Protein AF-A0A962YQ62-F1 (afdb_monomer)

Solvent-accessible surface area (backbone atoms only — not comparable to full-atom values): 9849 Å² total; per-residue (Å²): 140,75,77,81,71,74,82,62,56,74,66,57,56,54,51,52,51,49,38,59,73,50,49,50,55,52,52,52,50,52,58,55,50,52,55,55,52,51,56,52,51,51,54,51,48,55,53,49,54,50,48,54,50,51,51,51,48,52,52,48,53,50,51,52,51,50,51,52,50,50,52,50,54,49,50,52,51,53,48,53,53,49,53,51,50,52,50,52,48,52,51,51,52,51,52,52,52,54,56,50,50,54,50,51,60,52,58,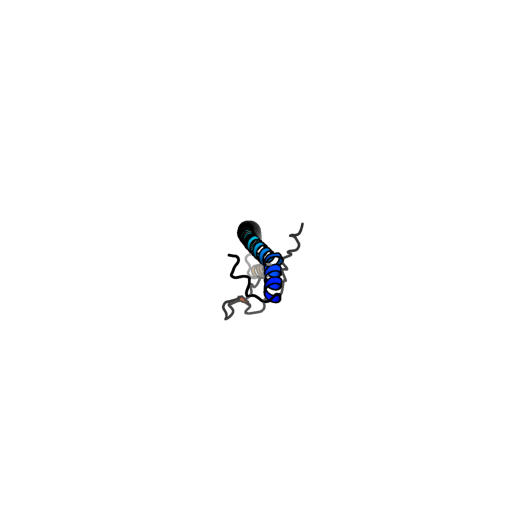69,71,50,75,98,43,69,73,60,50,53,54,52,52,70,75,66,68,74,85,77,82,75,88,54,52,73,39,72,38,95,83,71,80,48,78,39,69,76,47,87,62,85,73,88,74,84,78,68,78,80,73,74,78,82,76,126

Mean predicted aligned error: 16.65 Å

Secondary structure (DSSP, 8-state):
--SSSSSS-HHHHHHHHHIIIIIHHHHHHHHHHHHHHHHHHHHHHHHHHHHHHHHHHHHHHHHHHHHHHHHHHHHHHHHHHHHHHHHHHHHHHHHHHHHHHHHHHHHTTS-S-HHHHHHHHHTS---------EEE-TTSS-EEESS--S--------GGGG--

Structure (mmCIF, N/CA/C/O backbone):
data_AF-A0A962YQ62-F1
#
_entry.id   AF-A0A962YQ62-F1
#
loop_
_atom_site.group_PDB
_atom_site.id
_atom_site.type_symbol
_atom_site.label_atom_id
_atom_site.label_alt_id
_atom_site.label_comp_id
_atom_site.label_asym_id
_atom_site.label_entity_id
_atom_site.label_seq_id
_atom_site.pdbx_PDB_ins_code
_atom_site.Cartn_x
_atom_site.Cartn_y
_atom_site.Cartn_z
_atom_site.occupancy
_atom_site.B_iso_or_equiv
_atom_site.auth_seq_id
_atom_site.auth_comp_id
_atom_site.auth_asym_id
_atom_site.auth_atom_id
_atom_site.pdbx_PDB_model_num
ATOM 1 N N . MET A 1 1 ? -55.963 -6.631 69.785 1.00 49.31 1 MET A N 1
ATOM 2 C CA . MET A 1 1 ? -54.487 -6.508 69.690 1.00 49.31 1 MET A CA 1
ATOM 3 C C . MET A 1 1 ? -53.892 -5.568 70.759 1.00 49.31 1 MET A C 1
ATOM 5 O O . MET A 1 1 ? -52.947 -4.847 70.489 1.00 49.31 1 MET A O 1
ATOM 9 N N . LYS A 1 2 ? -54.420 -5.547 71.996 1.00 53.94 2 LYS A N 1
ATOM 10 C CA . LYS A 1 2 ? -53.868 -4.745 73.117 1.00 53.94 2 LYS A CA 1
ATOM 11 C C . LYS A 1 2 ? -53.240 -5.613 74.220 1.00 53.94 2 LYS A C 1
ATOM 13 O O . LYS A 1 2 ? -52.535 -5.100 75.077 1.00 53.94 2 LYS A O 1
ATOM 18 N N . THR A 1 3 ? -53.439 -6.929 74.161 1.00 52.66 3 THR A N 1
ATOM 19 C CA . THR A 1 3 ? -53.059 -7.893 75.206 1.00 52.66 3 THR A CA 1
ATOM 20 C C . THR A 1 3 ? -51.697 -8.564 74.990 1.00 52.66 3 THR A C 1
ATOM 22 O O . THR A 1 3 ? -51.126 -9.071 75.948 1.00 52.66 3 THR A O 1
ATOM 25 N N . LEU A 1 4 ? -51.114 -8.503 73.785 1.00 55.62 4 LEU A N 1
ATOM 26 C CA . LEU A 1 4 ? -49.782 -9.074 73.501 1.00 55.62 4 LEU A CA 1
ATOM 27 C C . LEU A 1 4 ? -48.611 -8.139 73.868 1.00 55.62 4 LEU A C 1
ATOM 29 O O . LEU A 1 4 ? -47.489 -8.595 74.052 1.00 55.62 4 LEU A O 1
ATOM 33 N N . LEU A 1 5 ? -48.861 -6.835 74.035 1.00 56.84 5 LEU A N 1
ATOM 34 C CA . LEU A 1 5 ? -47.833 -5.828 74.354 1.00 56.84 5 LEU A CA 1
ATOM 35 C C . LEU A 1 5 ? -47.632 -5.605 75.866 1.00 56.84 5 LEU A C 1
ATOM 37 O O . LEU A 1 5 ? -46.760 -4.832 76.270 1.00 56.84 5 LEU A O 1
ATOM 41 N N . SER A 1 6 ? -48.440 -6.249 76.716 1.00 58.91 6 SER A N 1
ATOM 42 C CA . SER A 1 6 ? -48.442 -6.007 78.167 1.00 58.91 6 SER A CA 1
ATOM 43 C C . SER A 1 6 ? -47.447 -6.869 78.955 1.00 58.91 6 SER A C 1
ATOM 45 O O . SER A 1 6 ? -47.272 -6.624 80.143 1.00 58.91 6 SER A O 1
ATOM 47 N N . GLN A 1 7 ? -46.786 -7.844 78.320 1.00 63.78 7 GLN A N 1
ATOM 48 C CA . GLN A 1 7 ? -45.852 -8.771 78.987 1.00 63.78 7 GLN A CA 1
ATOM 49 C C . GLN A 1 7 ? -44.370 -8.478 78.680 1.00 63.78 7 GLN A C 1
ATOM 51 O O . GLN A 1 7 ? -43.477 -9.155 79.176 1.00 63.78 7 GLN A O 1
ATOM 56 N N . PHE A 1 8 ? -44.092 -7.462 77.857 1.00 64.44 8 PHE A N 1
ATOM 57 C CA . PHE A 1 8 ? -42.739 -7.131 77.414 1.00 64.44 8 PHE A CA 1
ATOM 58 C C . PHE A 1 8 ? -42.078 -6.070 78.295 1.00 64.44 8 PHE A C 1
ATOM 60 O O . PHE A 1 8 ? -42.683 -5.042 78.614 1.00 64.44 8 PHE A O 1
ATOM 67 N N . SER A 1 9 ? -40.803 -6.303 78.628 1.00 79.75 9 SER A N 1
ATOM 68 C CA . SER A 1 9 ? -39.966 -5.348 79.360 1.00 79.75 9 SER A CA 1
ATOM 69 C C . SER A 1 9 ? -39.906 -3.990 78.642 1.00 79.75 9 SER A C 1
ATOM 71 O O . SER A 1 9 ? -39.966 -3.917 77.411 1.00 79.75 9 SER A O 1
ATOM 73 N N . LEU A 1 10 ? -39.744 -2.902 79.404 1.00 85.12 10 LEU A N 1
ATOM 74 C CA . LEU A 1 10 ? -39.654 -1.530 78.878 1.00 85.12 10 LEU A CA 1
ATOM 75 C C . LEU A 1 10 ? -38.602 -1.395 77.755 1.00 85.12 10 LEU A C 1
ATOM 77 O O . LEU A 1 10 ? -38.810 -0.670 76.784 1.00 85.12 10 LEU A O 1
ATOM 81 N N . ARG A 1 11 ? -37.502 -2.154 77.856 1.00 84.75 11 ARG A N 1
ATOM 82 C CA . ARG A 1 11 ? -36.409 -2.180 76.873 1.00 84.75 11 ARG A CA 1
ATOM 83 C C . ARG A 1 11 ? -36.880 -2.667 75.504 1.00 84.75 11 ARG A C 1
ATOM 85 O O . ARG A 1 11 ? -36.548 -2.057 74.495 1.00 84.75 11 ARG A O 1
ATOM 92 N N . THR A 1 12 ? -37.707 -3.710 75.457 1.00 88.56 12 THR A N 1
ATOM 93 C CA . THR A 1 12 ? -38.220 -4.258 74.193 1.00 88.56 12 THR A CA 1
ATOM 94 C C . THR A 1 12 ? -39.168 -3.284 73.493 1.00 88.56 12 THR A C 1
ATOM 96 O O . THR A 1 12 ? -39.130 -3.167 72.271 1.00 88.56 12 THR A O 1
ATOM 99 N N . LYS A 1 13 ? -39.970 -2.524 74.253 1.00 86.06 13 LYS A N 1
ATOM 100 C CA . LYS A 1 13 ? -40.845 -1.477 73.693 1.00 86.06 13 LYS A CA 1
ATOM 101 C C . LYS A 1 13 ? -40.047 -0.336 73.058 1.00 86.06 13 LYS A C 1
ATOM 103 O O . LYS A 1 13 ? -40.394 0.103 71.965 1.00 86.06 13 LYS A O 1
ATOM 108 N N . LEU A 1 14 ? -38.966 0.103 73.707 1.00 89.81 14 LEU A N 1
ATOM 109 C CA . LEU A 1 14 ? -38.077 1.142 73.173 1.00 89.81 14 LEU A CA 1
ATOM 110 C C . LEU A 1 14 ? -37.342 0.680 71.905 1.00 89.81 14 LEU A C 1
ATOM 112 O O . LEU A 1 14 ? -37.273 1.430 70.934 1.00 89.81 14 LEU A O 1
ATOM 116 N N . ILE A 1 15 ? -36.865 -0.569 71.878 1.00 90.31 15 ILE A N 1
ATOM 117 C CA . ILE A 1 15 ? -36.224 -1.164 70.693 1.00 90.31 15 ILE A CA 1
ATOM 118 C C . ILE A 1 15 ? -37.219 -1.272 69.528 1.00 90.31 15 ILE A C 1
ATOM 120 O O . ILE A 1 15 ? -36.892 -0.889 68.407 1.00 90.31 15 ILE A O 1
ATOM 124 N N . GLY A 1 16 ? -38.449 -1.729 69.783 1.00 91.75 16 GLY A N 1
ATOM 125 C CA . GLY A 1 16 ? -39.487 -1.820 68.751 1.00 91.75 16 GLY A CA 1
ATOM 126 C C . GLY A 1 16 ? -39.846 -0.461 68.142 1.00 91.75 16 GLY A C 1
ATOM 127 O O . GLY A 1 16 ? -39.961 -0.344 66.923 1.00 91.75 16 GLY A O 1
ATOM 128 N N . LEU A 1 17 ? -39.948 0.583 68.973 1.00 90.69 17 LEU A N 1
ATOM 129 C CA . LEU A 1 17 ? -40.207 1.946 68.505 1.00 90.69 17 LEU A CA 1
ATOM 130 C C . LEU A 1 17 ? -39.063 2.477 67.624 1.00 90.69 17 LEU A C 1
ATOM 132 O O . LEU A 1 17 ? -39.319 3.065 66.577 1.00 90.69 17 LEU A O 1
ATOM 136 N N . PHE A 1 18 ? -37.808 2.224 68.008 1.00 93.50 18 PHE A N 1
ATOM 137 C CA . PHE A 1 18 ? -36.637 2.606 67.213 1.00 93.50 18 PHE A CA 1
ATOM 138 C C . PHE A 1 18 ? -36.618 1.922 65.837 1.00 93.50 18 PHE A C 1
ATOM 140 O O . PHE A 1 18 ? -36.335 2.563 64.823 1.00 93.50 18 PHE A O 1
ATOM 147 N N . ILE A 1 19 ? -36.967 0.634 65.787 1.00 95.19 19 ILE A N 1
ATOM 148 C CA . ILE A 1 19 ? -37.037 -0.132 64.537 1.00 95.19 19 ILE A CA 1
ATOM 149 C C . ILE A 1 19 ? -38.116 0.438 63.613 1.00 95.19 19 ILE A C 1
ATOM 151 O O . ILE A 1 19 ? -37.846 0.659 62.436 1.00 95.19 19 ILE A O 1
ATOM 155 N N . ILE A 1 20 ? -39.306 0.732 64.137 1.00 95.31 20 ILE A N 1
ATOM 156 C CA . ILE A 1 20 ? -40.411 1.278 63.336 1.00 95.31 20 ILE A CA 1
ATOM 157 C C . ILE A 1 20 ? -40.075 2.666 62.788 1.00 95.31 20 ILE A C 1
ATOM 159 O O . ILE A 1 20 ? -40.329 2.937 61.619 1.00 95.31 20 ILE A O 1
ATOM 163 N N . ILE A 1 21 ? -39.497 3.542 63.612 1.00 94.06 21 ILE A N 1
ATOM 164 C CA . ILE A 1 21 ? -39.229 4.931 63.217 1.00 94.06 21 ILE A CA 1
ATOM 165 C C . ILE A 1 21 ? -38.051 5.032 62.249 1.00 94.06 21 ILE A C 1
ATOM 167 O O . ILE A 1 21 ? -38.044 5.916 61.399 1.00 94.06 21 ILE A O 1
ATOM 171 N N . LYS A 1 22 ? -37.037 4.171 62.388 1.00 93.25 22 LYS A N 1
ATOM 172 C CA . LYS A 1 22 ? -35.769 4.351 61.672 1.00 93.25 22 LYS A CA 1
ATOM 173 C C . LYS A 1 22 ? -35.429 3.206 60.729 1.00 93.25 22 LYS A C 1
ATOM 175 O O . LYS A 1 22 ? -35.059 3.444 59.586 1.00 93.25 22 LYS A O 1
ATOM 180 N N . VAL A 1 23 ? -35.526 1.968 61.206 1.00 95.44 23 VAL A N 1
ATOM 181 C CA . VAL A 1 23 ? -35.045 0.791 60.468 1.00 95.44 23 VAL A CA 1
ATOM 182 C C . VAL A 1 23 ? -36.015 0.414 59.351 1.00 95.44 23 VAL A C 1
ATOM 184 O O . VAL A 1 23 ? -35.584 0.218 58.222 1.00 95.44 23 VAL A O 1
ATOM 187 N N . ALA A 1 24 ? -37.318 0.378 59.636 1.00 94.75 24 ALA A N 1
ATOM 188 C CA . ALA A 1 24 ? -38.343 0.101 58.634 1.00 94.75 24 ALA A CA 1
ATOM 189 C C . ALA A 1 24 ? -38.310 1.095 57.452 1.00 94.75 24 ALA A C 1
ATOM 191 O O . ALA A 1 24 ? -38.249 0.632 56.312 1.00 94.75 24 ALA A O 1
ATOM 192 N N . PRO A 1 25 ? -38.269 2.428 57.667 1.00 94.69 25 PRO A N 1
ATOM 193 C CA . PRO A 1 25 ? -38.161 3.368 56.552 1.00 94.69 25 PRO A CA 1
ATOM 194 C C . PRO A 1 25 ? -36.830 3.269 55.795 1.00 94.69 25 PRO A C 1
ATOM 196 O O . PRO A 1 25 ? -36.832 3.399 54.576 1.00 94.69 25 PRO A O 1
ATOM 199 N N . LEU A 1 26 ? -35.709 2.969 56.462 1.00 95.31 26 LEU A N 1
ATOM 200 C CA . LEU A 1 26 ? -34.432 2.726 55.774 1.00 95.31 26 LEU A CA 1
ATOM 201 C C . LEU A 1 26 ? -34.496 1.515 54.835 1.00 95.31 26 LEU A C 1
ATOM 203 O O . LEU A 1 26 ? -34.008 1.586 53.710 1.00 95.31 26 LEU A O 1
ATOM 207 N N . VAL A 1 27 ? -35.120 0.420 55.275 1.00 94.94 27 VAL A N 1
ATOM 208 C CA . VAL A 1 27 ? -35.306 -0.777 54.441 1.00 94.94 27 VAL A CA 1
ATOM 209 C C . VAL A 1 27 ? -36.248 -0.486 53.272 1.00 94.94 27 VAL A C 1
ATOM 211 O O . VAL A 1 27 ? -35.971 -0.908 52.154 1.00 94.94 27 VAL A O 1
ATOM 214 N N . ALA A 1 28 ? -37.323 0.274 53.499 1.00 94.19 28 ALA A N 1
ATOM 215 C CA . ALA A 1 28 ? -38.239 0.673 52.431 1.00 94.19 28 ALA A CA 1
ATOM 216 C C . ALA A 1 28 ? -37.534 1.508 51.348 1.00 94.19 28 ALA A C 1
ATOM 218 O O . ALA A 1 28 ? -37.723 1.251 50.161 1.00 94.19 28 ALA A O 1
ATOM 219 N N . LEU A 1 29 ? -36.674 2.453 51.745 1.00 94.75 29 LEU A N 1
ATOM 220 C CA . LEU A 1 29 ? -35.863 3.232 50.806 1.00 94.75 29 LEU A CA 1
ATOM 221 C C . LEU A 1 29 ? -34.878 2.352 50.031 1.00 94.75 29 LEU A C 1
ATOM 223 O O . LEU A 1 29 ? -34.746 2.515 48.823 1.00 94.75 29 LEU A O 1
ATOM 227 N N . ALA A 1 30 ? -34.227 1.395 50.696 1.00 94.56 30 ALA A N 1
ATOM 228 C CA . ALA A 1 30 ? -33.308 0.474 50.032 1.00 94.56 30 ALA A CA 1
ATOM 229 C C . ALA A 1 30 ? -34.004 -0.367 48.945 1.00 94.56 30 ALA A C 1
ATOM 231 O O . ALA A 1 30 ? -33.428 -0.586 47.884 1.00 94.56 30 ALA A O 1
ATOM 232 N N . LEU A 1 31 ? -35.246 -0.802 49.185 1.00 92.56 31 LEU A N 1
ATOM 233 C CA . LEU A 1 31 ? -36.034 -1.552 48.200 1.00 92.56 31 LEU A CA 1
ATOM 234 C C . LEU A 1 31 ? -36.466 -0.691 47.008 1.00 92.56 31 LEU A C 1
ATOM 236 O O . LEU A 1 31 ? -36.463 -1.181 45.883 1.00 92.56 31 LEU A O 1
ATOM 240 N N . LEU A 1 32 ? -36.811 0.576 47.244 1.00 92.44 32 LEU A N 1
ATOM 241 C CA . LEU A 1 32 ? -37.193 1.508 46.179 1.00 92.44 32 LEU A CA 1
ATOM 242 C C . LEU A 1 32 ? -35.990 1.805 45.271 1.00 92.44 32 LEU A C 1
ATOM 244 O O . LEU A 1 32 ? -36.069 1.663 44.054 1.00 92.44 32 LEU A O 1
ATOM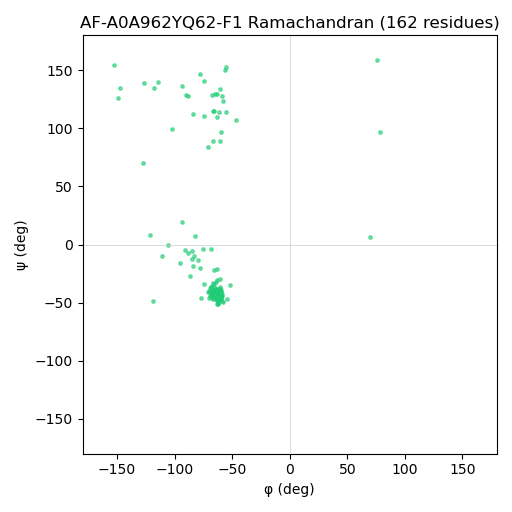 248 N N . VAL A 1 33 ? -34.840 2.097 45.880 1.00 93.12 33 VAL A N 1
ATOM 249 C CA . VAL A 1 33 ? -33.582 2.348 45.162 1.00 93.12 33 VAL A CA 1
ATOM 250 C C . VAL A 1 33 ? -33.114 1.113 44.382 1.00 93.12 33 VAL A C 1
ATOM 252 O O . VAL A 1 33 ? -32.508 1.248 43.324 1.00 93.12 33 VAL A O 1
ATOM 255 N N . TRP A 1 34 ? -33.414 -0.099 44.857 1.00 91.19 34 TRP A N 1
ATOM 256 C CA . TRP A 1 34 ? -33.051 -1.328 44.150 1.00 91.19 34 TRP A CA 1
ATOM 257 C C . TRP A 1 34 ? -33.688 -1.426 42.754 1.00 91.19 34 TRP A C 1
ATOM 259 O O . TRP A 1 34 ? -33.025 -1.878 41.825 1.00 91.19 34 TRP A O 1
ATOM 269 N N . GLN A 1 35 ? -34.937 -0.980 42.586 1.00 85.62 35 GLN A N 1
ATOM 270 C CA . GLN A 1 35 ? -35.602 -0.960 41.276 1.00 85.62 35 GLN A CA 1
ATOM 271 C C . GLN A 1 35 ? -34.975 0.080 40.343 1.00 85.62 35 GLN A C 1
ATOM 273 O O . GLN A 1 35 ? -34.652 -0.241 39.204 1.00 85.62 35 GLN A O 1
ATOM 278 N N . GLU A 1 36 ? -34.697 1.283 40.850 1.00 83.00 36 GLU A N 1
ATOM 279 C CA . GLU A 1 36 ? -34.064 2.340 40.051 1.00 83.00 36 GLU A CA 1
ATOM 280 C C . GLU A 1 36 ? -32.651 1.958 39.589 1.00 83.00 36 GLU A C 1
ATOM 282 O O . GLU A 1 36 ? -32.277 2.233 38.452 1.00 83.00 36 GLU A O 1
ATOM 287 N N . ILE A 1 37 ? -31.869 1.277 40.434 1.00 86.88 37 ILE A N 1
ATOM 288 C CA . ILE A 1 37 ? -30.527 0.799 40.066 1.00 86.88 37 ILE A CA 1
ATOM 289 C C . ILE A 1 37 ? -30.594 -0.269 38.965 1.00 86.88 37 ILE A C 1
ATOM 291 O O . ILE A 1 37 ? -29.713 -0.307 38.104 1.00 86.88 37 ILE A O 1
ATOM 295 N N . GLN A 1 38 ? -31.609 -1.138 38.975 1.00 85.38 38 GLN A N 1
ATOM 296 C CA . GLN A 1 38 ? -31.771 -2.168 37.945 1.00 85.38 38 GLN A CA 1
ATOM 297 C C . GLN A 1 38 ? -32.124 -1.564 36.583 1.00 85.38 38 GLN A C 1
ATOM 299 O O . GLN A 1 38 ? -31.495 -1.931 35.588 1.00 85.38 38 GLN A O 1
ATOM 304 N N . ASP A 1 39 ? -33.043 -0.599 36.553 1.00 82.50 39 ASP A N 1
ATOM 305 C CA . ASP A 1 39 ? -33.432 0.102 35.324 1.00 82.50 39 ASP A CA 1
ATOM 306 C C . ASP A 1 39 ? -32.266 0.926 34.754 1.00 82.50 39 ASP A C 1
ATOM 308 O O . ASP A 1 39 ? -32.003 0.898 33.549 1.00 82.50 39 ASP A O 1
ATOM 312 N N . LEU A 1 40 ? -31.495 1.601 35.620 1.00 84.50 40 LEU A N 1
ATOM 313 C CA . LEU A 1 40 ? -30.284 2.317 35.205 1.00 84.50 40 LEU A CA 1
ATOM 314 C C . LEU A 1 40 ? -29.224 1.358 34.642 1.00 84.50 40 LEU A C 1
ATOM 316 O O . LEU A 1 40 ? -28.567 1.665 33.649 1.00 84.50 40 LEU A O 1
ATOM 320 N N . GLY A 1 41 ? -29.057 0.195 35.278 1.00 81.31 41 GLY A N 1
ATOM 321 C CA . GLY A 1 41 ? -28.102 -0.828 34.861 1.00 81.31 41 GLY A CA 1
ATOM 322 C C . GLY A 1 41 ? -28.419 -1.410 33.483 1.00 81.31 41 GLY A C 1
ATOM 323 O O . GLY A 1 41 ? -27.507 -1.550 32.670 1.00 81.31 41 GLY A O 1
ATOM 324 N N . GLN A 1 42 ? -29.696 -1.692 33.204 1.00 82.38 42 GLN A N 1
ATOM 325 C CA . GLN A 1 42 ? -30.145 -2.178 31.893 1.00 82.38 42 GLN A CA 1
ATOM 326 C C . GLN A 1 42 ? -29.990 -1.110 30.809 1.00 82.38 42 GLN A C 1
ATOM 328 O O . GLN A 1 42 ? -29.402 -1.386 29.768 1.00 82.38 42 GLN A O 1
ATOM 333 N N . GLY A 1 43 ? -30.403 0.133 31.078 1.00 81.44 43 GLY A N 1
ATOM 334 C CA . GLY A 1 43 ? -30.241 1.227 30.118 1.00 81.44 43 GLY A CA 1
ATOM 335 C C . GLY A 1 43 ? -28.776 1.470 29.740 1.00 81.44 43 GLY A C 1
ATOM 336 O O . GLY A 1 43 ? -28.460 1.627 28.562 1.00 81.44 43 GLY A O 1
ATOM 337 N N . ILE A 1 44 ? -27.862 1.444 30.715 1.00 85.75 44 ILE A N 1
ATOM 338 C CA . ILE A 1 44 ? -26.422 1.601 30.463 1.00 85.75 44 ILE A CA 1
ATOM 339 C C . ILE A 1 44 ? -25.863 0.423 29.657 1.00 85.75 44 ILE A C 1
ATOM 341 O O . ILE A 1 44 ? -25.045 0.650 28.764 1.00 85.75 44 ILE A O 1
ATOM 345 N N . GLN A 1 45 ? -26.291 -0.809 29.942 1.00 82.44 45 GLN A N 1
ATOM 346 C CA . GLN A 1 45 ? -25.872 -1.988 29.177 1.00 82.44 45 GLN A CA 1
ATOM 347 C C . GLN A 1 45 ? -26.315 -1.887 27.718 1.00 82.44 45 GLN A C 1
ATOM 349 O O . GLN A 1 45 ? -25.465 -1.960 26.835 1.00 82.44 45 GLN A O 1
ATOM 354 N N . ASP A 1 46 ? -27.590 -1.590 27.465 1.00 86.19 46 ASP A N 1
ATOM 355 C CA . ASP A 1 46 ? -28.127 -1.487 26.105 1.00 86.19 46 ASP A CA 1
ATOM 356 C C . ASP A 1 46 ? -27.431 -0.388 25.288 1.00 86.19 46 ASP A C 1
ATOM 358 O O . ASP A 1 46 ? -27.075 -0.593 24.126 1.00 86.19 46 ASP A O 1
ATOM 362 N N . HIS A 1 47 ? -27.184 0.776 25.898 1.00 83.62 47 HIS A N 1
ATOM 363 C CA . HIS A 1 47 ? -26.493 1.882 25.227 1.00 83.62 47 HIS A CA 1
ATOM 364 C C . HIS A 1 47 ? -25.019 1.554 24.964 1.00 83.62 47 HIS A C 1
ATOM 366 O O . HIS A 1 47 ? -24.477 1.933 23.926 1.00 83.62 47 HIS A O 1
ATOM 372 N N . THR A 1 48 ? -24.366 0.837 25.881 1.00 86.31 48 THR A N 1
ATOM 373 C CA . THR A 1 48 ? -22.974 0.406 25.704 1.00 86.31 48 THR A CA 1
ATOM 374 C C . THR A 1 48 ? -22.868 -0.638 24.595 1.00 86.31 48 THR A C 1
ATOM 376 O O . THR A 1 48 ? -21.986 -0.529 23.748 1.00 86.31 48 THR A O 1
ATOM 379 N N . ASP A 1 49 ? -23.787 -1.600 24.538 1.00 89.25 49 ASP A N 1
ATOM 380 C CA . ASP A 1 49 ? -23.800 -2.646 23.512 1.00 89.25 49 ASP A CA 1
ATOM 381 C C . ASP A 1 49 ? -24.090 -2.078 22.116 1.00 89.25 49 ASP A C 1
ATOM 383 O O . ASP A 1 49 ? -23.428 -2.448 21.137 1.00 89.25 49 ASP A O 1
ATOM 387 N N . GLN A 1 50 ? -25.024 -1.127 22.016 1.00 90.56 50 GLN A N 1
ATOM 388 C CA . GLN A 1 50 ? -25.286 -0.402 20.771 1.00 90.56 50 GLN A CA 1
ATOM 389 C C . GLN A 1 50 ? -24.062 0.398 20.322 1.00 90.56 50 GLN A C 1
ATOM 391 O O . GLN A 1 50 ? -23.640 0.266 19.174 1.00 90.56 50 GLN A O 1
ATOM 396 N N . MET A 1 51 ? -23.436 1.148 21.232 1.00 90.12 51 MET A N 1
ATOM 397 C CA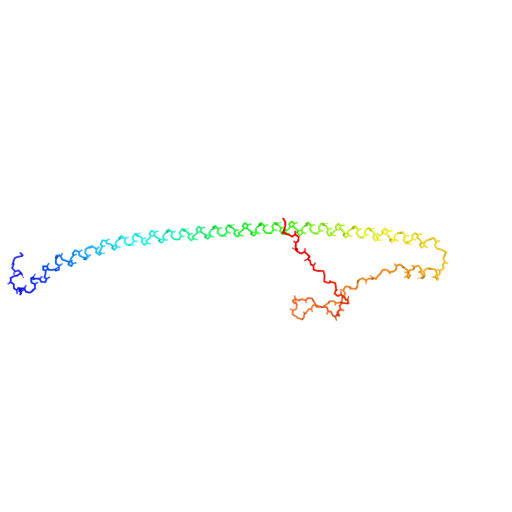 . MET A 1 51 ? -22.242 1.936 20.922 1.00 90.12 51 MET A CA 1
ATOM 398 C C . MET A 1 51 ? -21.065 1.049 20.498 1.00 90.12 51 MET A C 1
ATOM 400 O O . MET A 1 51 ? -20.387 1.351 19.519 1.00 90.12 51 MET A O 1
ATOM 404 N N . VAL A 1 52 ? -20.830 -0.077 21.179 1.00 92.81 52 VAL A N 1
ATOM 405 C CA . VAL A 1 52 ? -19.785 -1.042 20.795 1.00 92.81 52 VAL A CA 1
ATOM 406 C C . VAL A 1 52 ? -20.061 -1.614 19.405 1.00 92.81 52 VAL A C 1
ATOM 408 O O . VAL A 1 52 ? -19.135 -1.752 18.603 1.00 92.81 52 VAL A O 1
ATOM 411 N N . THR A 1 53 ? -21.321 -1.918 19.096 1.00 93.56 53 THR A N 1
ATOM 412 C CA . THR A 1 53 ? -21.721 -2.430 17.779 1.00 93.56 53 THR A CA 1
ATOM 413 C C . THR A 1 53 ? -21.511 -1.385 16.684 1.00 93.56 53 THR A C 1
ATOM 415 O O . THR A 1 53 ? -20.932 -1.700 15.645 1.00 93.56 53 THR A O 1
ATOM 418 N N . GLU A 1 54 ? -21.906 -0.136 16.924 1.00 93.50 54 GLU A N 1
ATOM 419 C CA . GLU A 1 54 ? -21.757 0.975 15.979 1.00 93.50 54 GLU A CA 1
ATOM 420 C C . GLU A 1 54 ? -20.287 1.333 15.729 1.00 93.50 54 GLU A C 1
ATOM 422 O O . GLU A 1 54 ? -19.866 1.476 14.579 1.00 93.50 54 GLU A O 1
ATOM 427 N N . VAL A 1 55 ? -19.473 1.388 16.788 1.00 93.94 55 VAL A N 1
ATOM 428 C CA . VAL A 1 55 ? -18.022 1.595 16.675 1.00 93.94 55 VAL A CA 1
ATOM 429 C C . VAL A 1 55 ? -17.392 0.455 15.886 1.00 93.94 55 VAL A C 1
ATOM 431 O O . VAL A 1 55 ? -16.594 0.699 14.983 1.00 93.94 55 VAL A O 1
ATOM 434 N N . ARG A 1 56 ? -17.762 -0.798 16.174 1.00 94.38 56 ARG A N 1
ATOM 435 C CA . ARG A 1 56 ? -17.240 -1.955 15.441 1.00 94.38 56 ARG A CA 1
ATOM 436 C C . ARG A 1 56 ? -17.643 -1.930 13.967 1.00 94.38 56 ARG A C 1
ATOM 438 O O . ARG A 1 56 ? -16.809 -2.264 13.129 1.00 94.38 56 ARG A O 1
ATOM 445 N N . SER A 1 57 ? -18.875 -1.525 13.657 1.00 95.81 57 SER A N 1
ATOM 446 C CA . SER A 1 57 ? -19.350 -1.362 12.278 1.00 95.81 57 SER A CA 1
ATOM 447 C C . SER A 1 57 ? -18.564 -0.276 11.555 1.00 95.81 57 SER A C 1
ATOM 449 O O . SER A 1 57 ? -17.978 -0.542 10.513 1.00 95.81 57 SER A O 1
ATOM 451 N N . THR A 1 58 ? -18.451 0.908 12.159 1.00 95.44 58 THR A N 1
ATOM 452 C CA . THR A 1 58 ? -17.722 2.052 11.592 1.00 95.44 58 THR A CA 1
ATOM 453 C C . THR A 1 58 ? -16.252 1.720 11.345 1.00 95.44 58 THR A C 1
ATOM 455 O O . THR A 1 58 ? -15.711 2.017 10.283 1.00 95.44 58 THR A O 1
ATOM 458 N N . VAL A 1 59 ? -15.590 1.064 12.304 1.00 94.38 59 VAL A N 1
ATOM 459 C CA . VAL A 1 59 ? -14.199 0.615 12.141 1.00 94.38 59 VAL A CA 1
ATOM 460 C C . VAL A 1 59 ? -14.089 -0.433 11.032 1.00 94.38 59 VAL A C 1
ATOM 462 O O . VAL A 1 59 ? -13.125 -0.403 10.271 1.00 94.38 59 VAL A O 1
ATOM 465 N N . GLY A 1 60 ? -15.065 -1.338 10.917 1.00 95.94 60 GLY A N 1
ATOM 466 C CA . GLY A 1 60 ? -15.133 -2.322 9.838 1.00 95.94 60 GLY A CA 1
ATOM 467 C C . GLY A 1 60 ? -15.271 -1.672 8.461 1.00 95.94 60 GLY A C 1
ATOM 468 O O . GLY A 1 60 ? -14.481 -1.969 7.572 1.00 95.94 60 GLY A O 1
ATOM 469 N N . GLU A 1 61 ? -16.214 -0.743 8.310 1.00 96.38 61 GLU A N 1
ATOM 470 C CA . GLU A 1 61 ? -16.440 0.013 7.072 1.00 96.38 61 GLU A CA 1
ATOM 471 C C . GLU A 1 61 ? -15.219 0.851 6.690 1.00 96.38 61 GLU A C 1
ATOM 473 O O . GLU A 1 61 ? -14.767 0.798 5.548 1.00 96.38 61 GLU A O 1
ATOM 478 N N . MET A 1 62 ? -14.620 1.564 7.650 1.00 93.88 62 MET A N 1
ATOM 479 C CA . MET A 1 62 ? -13.378 2.298 7.411 1.00 93.88 62 MET A CA 1
ATOM 480 C C . MET A 1 62 ? -12.250 1.369 6.970 1.00 93.88 62 MET A C 1
ATOM 482 O O . MET A 1 62 ? -11.526 1.709 6.040 1.00 93.88 62 MET A O 1
ATOM 486 N N . ALA A 1 63 ? -12.073 0.216 7.621 1.00 94.44 63 ALA A N 1
ATOM 487 C CA . ALA A 1 63 ? -11.023 -0.731 7.258 1.00 94.44 63 ALA A CA 1
ATOM 488 C C . ALA A 1 63 ? -11.219 -1.285 5.839 1.00 94.44 63 ALA A C 1
ATOM 490 O O . ALA A 1 63 ? -10.242 -1.418 5.096 1.00 94.44 63 ALA A O 1
ATOM 491 N N . ASP A 1 64 ? -12.460 -1.575 5.452 1.00 96.31 64 ASP A N 1
ATOM 492 C CA . ASP A 1 64 ? -12.785 -2.108 4.130 1.00 96.31 64 ASP A CA 1
ATOM 493 C C . ASP A 1 64 ? -12.606 -1.049 3.028 1.00 96.31 64 ASP A C 1
ATOM 495 O O . ASP A 1 64 ? -11.988 -1.318 1.991 1.00 96.31 64 ASP A O 1
ATOM 499 N N . GLU A 1 65 ? -13.020 0.193 3.292 1.00 96.19 65 GLU A N 1
ATOM 500 C CA . GLU A 1 65 ? -12.805 1.332 2.393 1.00 96.19 65 GLU A CA 1
ATOM 501 C C . GLU A 1 65 ? -11.313 1.648 2.232 1.00 96.19 65 GLU A C 1
ATOM 503 O O . GLU A 1 65 ? -10.824 1.848 1.116 1.00 96.19 65 GLU A O 1
ATOM 508 N N . PHE A 1 66 ? -10.550 1.628 3.330 1.00 95.56 66 PHE A N 1
ATOM 509 C CA . PHE A 1 66 ? -9.104 1.849 3.289 1.00 95.56 66 PHE A CA 1
ATOM 510 C C . PHE A 1 66 ? -8.395 0.727 2.528 1.00 95.56 66 PHE A C 1
ATOM 512 O O . PHE A 1 66 ? -7.507 0.998 1.720 1.00 95.56 66 PHE A O 1
ATOM 519 N N . SER A 1 67 ? -8.800 -0.531 2.737 1.00 95.62 67 SER A N 1
ATOM 520 C CA . SER A 1 67 ? -8.270 -1.682 1.997 1.00 95.62 67 SER A CA 1
ATOM 521 C C . SER A 1 67 ? -8.538 -1.545 0.500 1.00 95.62 67 SER A C 1
ATOM 523 O O . SER A 1 67 ? -7.635 -1.726 -0.320 1.00 95.62 67 SER A O 1
ATOM 525 N N . THR A 1 68 ? -9.768 -1.188 0.135 1.00 96.88 68 THR A N 1
ATOM 526 C CA . THR A 1 68 ? -10.187 -1.008 -1.258 1.00 96.88 68 THR A CA 1
ATOM 527 C C . THR A 1 68 ? -9.441 0.147 -1.916 1.00 96.88 68 THR A C 1
ATOM 529 O O . THR A 1 68 ? -8.887 -0.015 -3.007 1.00 96.88 68 THR A O 1
ATOM 532 N N . THR A 1 69 ? -9.338 1.283 -1.230 1.00 95.12 69 THR A N 1
ATOM 533 C CA . THR A 1 69 ? -8.603 2.457 -1.711 1.00 95.12 69 THR A CA 1
ATOM 534 C C . THR A 1 69 ? -7.114 2.163 -1.863 1.00 95.12 69 THR A C 1
ATOM 536 O O . THR A 1 69 ? -6.536 2.475 -2.904 1.00 95.12 69 THR A O 1
ATOM 539 N N . ALA A 1 70 ? -6.492 1.497 -0.887 1.00 95.50 70 ALA A N 1
ATOM 540 C CA . ALA A 1 70 ? -5.083 1.117 -0.953 1.00 95.50 70 ALA A CA 1
ATOM 541 C C . ALA A 1 70 ? -4.805 0.147 -2.109 1.00 95.50 70 ALA A C 1
ATOM 543 O O . ALA A 1 70 ? -3.852 0.348 -2.860 1.00 95.50 70 ALA A O 1
ATOM 544 N N . LYS A 1 71 ? -5.661 -0.867 -2.311 1.00 95.19 71 LYS A N 1
ATOM 545 C CA . LYS A 1 71 ? -5.562 -1.785 -3.459 1.00 95.19 71 LYS A CA 1
ATOM 546 C C . LYS A 1 71 ? -5.668 -1.034 -4.781 1.00 95.19 71 LYS A C 1
ATOM 548 O O . LYS A 1 71 ? -4.874 -1.281 -5.685 1.00 95.19 71 LYS A O 1
ATOM 553 N N . LYS A 1 72 ? -6.628 -0.113 -4.894 1.00 96.62 72 LYS A N 1
ATOM 554 C CA . LYS A 1 72 ? -6.831 0.687 -6.106 1.00 96.62 72 LYS A CA 1
ATOM 555 C C . LYS A 1 72 ? -5.623 1.577 -6.400 1.00 96.62 72 LYS A C 1
ATOM 557 O O . LYS A 1 72 ? -5.134 1.565 -7.524 1.00 96.62 72 LYS A O 1
ATOM 562 N N . ALA A 1 73 ? -5.127 2.299 -5.396 1.00 96.19 73 ALA A N 1
ATOM 563 C CA . ALA A 1 73 ? -3.960 3.167 -5.526 1.00 96.19 73 ALA A CA 1
ATOM 564 C C . ALA A 1 73 ? -2.694 2.377 -5.890 1.00 96.19 73 ALA A C 1
ATOM 566 O O . ALA A 1 73 ? -1.960 2.778 -6.790 1.00 96.19 73 ALA A O 1
ATOM 567 N N . LEU A 1 74 ? -2.470 1.227 -5.245 1.00 96.69 74 LEU A N 1
ATOM 568 C CA . LEU A 1 74 ? -1.348 0.345 -5.558 1.00 96.69 74 LEU A CA 1
ATOM 569 C C . LEU A 1 74 ? -1.429 -0.161 -6.998 1.00 96.69 74 LEU A C 1
ATOM 571 O O . LEU A 1 74 ? -0.448 -0.077 -7.725 1.00 96.69 74 LEU A O 1
ATOM 575 N N . ASN A 1 75 ? -2.594 -0.655 -7.420 1.00 96.19 75 ASN A N 1
ATOM 576 C CA . ASN A 1 75 ? -2.768 -1.184 -8.767 1.00 96.19 75 ASN A CA 1
ATOM 577 C C . ASN A 1 75 ? -2.548 -0.111 -9.840 1.00 96.19 75 ASN A C 1
ATOM 579 O O . ASN A 1 75 ? -1.890 -0.383 -10.840 1.00 96.19 75 ASN A O 1
ATOM 583 N N . GLU A 1 76 ? -3.063 1.101 -9.625 1.00 97.38 76 GLU A N 1
ATOM 584 C CA . GLU A 1 76 ? -2.835 2.218 -10.544 1.00 97.38 76 GLU A CA 1
ATOM 585 C C . GLU A 1 76 ? -1.347 2.564 -10.629 1.00 97.38 76 GLU A C 1
ATOM 587 O O . GLU A 1 76 ? -0.789 2.651 -11.721 1.00 97.38 76 GLU A O 1
ATOM 592 N N . ARG A 1 77 ? -0.673 2.653 -9.477 1.00 95.25 77 ARG A N 1
ATO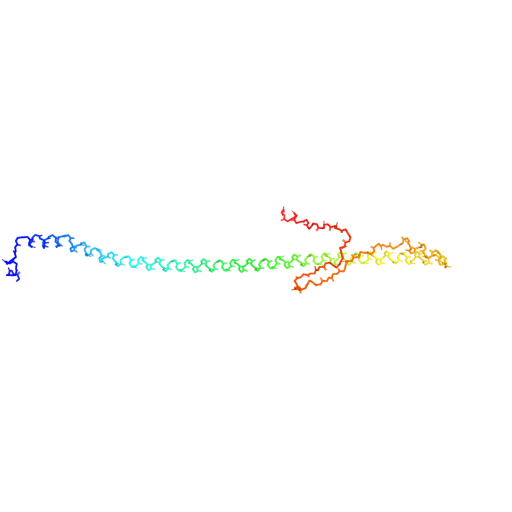M 593 C CA . ARG A 1 77 ? 0.755 2.959 -9.435 1.00 95.25 77 ARG A CA 1
ATOM 594 C C . ARG A 1 77 ? 1.604 1.880 -10.106 1.00 95.25 77 ARG A C 1
ATOM 596 O O . ARG A 1 77 ? 2.484 2.197 -10.900 1.00 95.25 77 ARG A O 1
ATOM 603 N N . THR A 1 78 ? 1.336 0.607 -9.816 1.00 96.44 78 THR A N 1
ATOM 604 C CA . THR A 1 78 ? 2.030 -0.525 -10.446 1.00 96.44 78 THR A CA 1
ATOM 605 C C . THR A 1 78 ? 1.800 -0.542 -11.953 1.00 96.44 78 THR A C 1
ATOM 607 O O . THR A 1 78 ? 2.734 -0.796 -12.711 1.00 96.44 78 THR A O 1
ATOM 610 N N . ARG A 1 79 ? 0.579 -0.247 -12.409 1.00 96.12 79 ARG A N 1
ATOM 611 C CA . ARG A 1 79 ? 0.270 -0.158 -13.835 1.00 96.12 79 ARG A CA 1
ATOM 612 C C . ARG A 1 79 ? 1.075 0.948 -14.516 1.00 96.12 79 ARG A C 1
ATOM 614 O O . ARG A 1 79 ? 1.700 0.678 -15.536 1.00 96.12 79 ARG A O 1
ATOM 621 N N . GLU A 1 80 ? 1.081 2.152 -13.955 1.00 96.75 80 GLU A N 1
ATOM 622 C CA . GLU A 1 80 ? 1.831 3.289 -14.496 1.00 96.75 80 GLU A CA 1
ATOM 623 C C . GLU A 1 80 ? 3.337 2.984 -14.573 1.00 96.75 80 GLU A C 1
ATOM 625 O O . GLU A 1 80 ? 3.980 3.219 -15.598 1.00 96.75 80 GLU A O 1
ATOM 630 N N . GLU A 1 81 ? 3.903 2.393 -13.517 1.00 95.94 81 GLU A N 1
ATOM 631 C CA . GLU A 1 81 ? 5.312 1.995 -13.497 1.00 95.94 81 GLU A CA 1
ATOM 632 C C . GLU A 1 81 ? 5.633 0.931 -14.553 1.00 95.94 81 GLU A C 1
ATOM 634 O O . GLU A 1 81 ? 6.657 1.042 -15.232 1.00 95.94 81 GLU A O 1
ATOM 639 N N . LEU A 1 82 ? 4.758 -0.063 -14.739 1.00 95.44 82 LEU A N 1
ATOM 640 C CA . LEU A 1 82 ? 4.915 -1.088 -15.772 1.00 95.44 82 LEU A CA 1
ATOM 641 C C . LEU A 1 82 ? 4.794 -0.512 -17.184 1.00 95.44 82 LEU A C 1
ATOM 643 O O . LEU A 1 82 ? 5.588 -0.877 -18.053 1.00 95.44 82 LEU A O 1
ATOM 647 N N . GLU A 1 83 ? 3.836 0.382 -17.432 1.00 97.06 83 GLU A N 1
ATOM 648 C CA . GLU A 1 83 ? 3.674 1.044 -18.730 1.00 97.06 83 GLU A CA 1
ATOM 649 C C . GLU A 1 83 ? 4.905 1.901 -19.061 1.00 97.06 83 GLU A C 1
ATOM 651 O O . GLU A 1 83 ? 5.442 1.808 -20.172 1.00 97.06 83 GLU A O 1
ATOM 656 N N . ARG A 1 84 ? 5.420 2.664 -18.085 1.00 97.06 84 ARG A N 1
ATOM 657 C CA . ARG A 1 84 ? 6.657 3.441 -18.243 1.00 97.06 84 ARG A CA 1
ATOM 658 C C . ARG A 1 84 ? 7.854 2.536 -18.515 1.00 97.06 84 ARG A C 1
ATOM 660 O O . ARG A 1 84 ? 8.560 2.756 -19.496 1.00 97.06 84 ARG A O 1
ATOM 667 N N . LEU A 1 85 ? 8.062 1.508 -17.688 1.00 96.31 85 LEU A N 1
ATOM 668 C CA . LEU A 1 85 ? 9.175 0.571 -17.836 1.00 96.31 85 LEU A CA 1
ATOM 669 C C . LEU A 1 85 ? 9.135 -0.116 -19.201 1.00 96.31 85 LEU A C 1
ATOM 671 O O . LEU A 1 85 ? 10.132 -0.118 -19.911 1.00 96.31 85 LEU A O 1
ATOM 675 N N . THR A 1 86 ? 7.978 -0.643 -19.601 1.00 93.94 86 THR A N 1
ATOM 676 C CA . THR A 1 86 ? 7.810 -1.328 -20.890 1.00 93.94 86 THR A CA 1
ATOM 677 C C . THR A 1 86 ? 8.079 -0.378 -22.053 1.00 93.94 86 THR A C 1
ATOM 679 O O . THR A 1 86 ? 8.755 -0.755 -23.008 1.00 93.94 86 THR A O 1
ATOM 682 N N . THR A 1 87 ? 7.602 0.867 -21.970 1.00 96.88 87 THR A N 1
ATOM 683 C CA . THR A 1 87 ? 7.853 1.887 -22.999 1.00 96.88 87 THR A CA 1
ATOM 684 C C . THR A 1 87 ? 9.336 2.238 -23.084 1.00 96.88 87 THR A C 1
ATOM 686 O O . THR A 1 87 ? 9.898 2.302 -24.180 1.00 96.88 87 THR A O 1
ATOM 689 N N . ASP A 1 88 ? 9.990 2.435 -21.942 1.00 95.50 88 ASP A N 1
ATOM 690 C CA . ASP A 1 88 ? 11.415 2.748 -21.883 1.00 95.50 88 ASP A CA 1
ATOM 691 C C . ASP A 1 88 ? 12.264 1.574 -22.383 1.00 95.50 88 ASP A C 1
ATOM 693 O O . ASP A 1 88 ? 13.212 1.785 -23.140 1.00 95.50 88 ASP A O 1
ATOM 697 N N . THR A 1 89 ? 11.902 0.336 -22.045 1.00 92.75 89 THR A N 1
ATOM 698 C CA . THR A 1 89 ? 12.539 -0.873 -22.579 1.00 92.75 89 THR A CA 1
ATOM 699 C C . THR A 1 89 ? 12.328 -0.986 -24.085 1.00 92.75 89 THR A C 1
ATOM 701 O O . THR A 1 89 ? 13.292 -1.206 -24.811 1.00 92.75 89 THR A O 1
ATOM 704 N N . ALA A 1 90 ? 11.108 -0.785 -24.589 1.00 96.12 90 ALA A N 1
ATOM 705 C CA . ALA A 1 90 ? 10.833 -0.823 -26.024 1.00 96.12 90 ALA A CA 1
ATOM 706 C C . ALA A 1 90 ? 11.661 0.226 -26.783 1.00 96.12 90 ALA A C 1
ATOM 708 O O . ALA A 1 90 ? 12.226 -0.072 -27.836 1.00 96.12 90 ALA A O 1
ATOM 709 N N . ARG A 1 91 ? 11.799 1.434 -26.221 1.00 95.19 91 ARG A N 1
ATOM 710 C CA . ARG A 1 91 ? 12.645 2.495 -26.784 1.00 95.19 91 ARG A CA 1
ATOM 711 C C . ARG A 1 91 ? 14.127 2.112 -26.769 1.00 95.19 91 ARG A C 1
ATOM 713 O O . ARG A 1 91 ? 14.807 2.321 -27.768 1.00 95.19 91 ARG A O 1
ATOM 720 N N . GLN A 1 92 ? 14.624 1.528 -25.679 1.00 92.25 92 GLN A N 1
ATOM 721 C CA . GLN A 1 92 ? 16.007 1.043 -25.593 1.00 92.25 92 GLN A CA 1
ATOM 722 C C . GLN A 1 92 ? 16.290 -0.066 -26.610 1.00 92.25 92 GLN A C 1
ATOM 724 O O . GLN A 1 92 ? 17.298 -0.005 -27.309 1.00 92.25 92 GLN A O 1
ATOM 729 N N . VAL A 1 93 ? 15.378 -1.032 -26.754 1.00 93.25 93 VAL A N 1
ATOM 730 C CA . VAL A 1 93 ? 15.487 -2.098 -27.760 1.00 93.25 93 VAL A CA 1
ATOM 731 C C . VAL A 1 93 ? 15.488 -1.511 -29.170 1.00 93.25 93 VAL A C 1
ATOM 733 O O . VAL A 1 93 ? 16.337 -1.881 -29.975 1.00 93.25 93 VAL A O 1
ATOM 736 N N . ALA A 1 94 ? 14.596 -0.564 -29.473 1.00 96.25 94 ALA A N 1
ATOM 737 C CA . ALA A 1 94 ? 14.576 0.097 -30.776 1.00 96.25 94 ALA A CA 1
ATOM 738 C C . ALA A 1 94 ? 15.899 0.823 -31.066 1.00 96.25 94 ALA A C 1
ATOM 740 O O . ALA A 1 94 ? 16.480 0.632 -32.131 1.00 96.25 94 ALA A O 1
ATOM 741 N N . ASN A 1 95 ? 16.414 1.593 -30.104 1.00 93.50 95 ASN A N 1
ATOM 742 C CA . ASN A 1 95 ? 17.698 2.283 -30.239 1.00 93.50 95 ASN A CA 1
ATOM 743 C C . ASN A 1 95 ? 18.858 1.301 -30.452 1.00 93.50 95 ASN A C 1
ATOM 745 O O . ASN A 1 95 ? 19.706 1.537 -31.309 1.00 93.50 95 ASN A O 1
ATOM 749 N N . PHE A 1 96 ? 18.874 0.184 -29.719 1.00 90.81 96 PHE A N 1
ATOM 750 C CA . PHE A 1 96 ? 19.858 -0.880 -29.906 1.00 90.81 96 PHE A CA 1
ATOM 751 C C . PHE A 1 96 ? 19.797 -1.472 -31.320 1.00 90.81 96 PHE A C 1
ATOM 753 O O . PHE A 1 96 ? 20.834 -1.648 -31.960 1.00 90.81 96 PHE A O 1
ATOM 760 N N . LEU A 1 97 ? 18.592 -1.754 -31.829 1.00 93.50 97 LEU A N 1
ATOM 761 C CA . LEU A 1 97 ? 18.407 -2.288 -33.179 1.00 93.50 97 LEU A CA 1
ATOM 762 C C . LEU A 1 97 ? 18.857 -1.291 -34.254 1.00 93.50 97 LEU A C 1
ATOM 764 O O . LEU A 1 97 ? 19.545 -1.697 -35.186 1.00 93.50 97 LEU A O 1
ATOM 768 N N . TYR A 1 98 ? 18.543 0.000 -34.105 1.00 94.94 98 TYR A N 1
ATOM 769 C CA . TYR A 1 98 ? 19.017 1.037 -35.028 1.00 94.94 98 TYR A CA 1
ATOM 770 C C . TYR A 1 98 ? 20.542 1.180 -35.009 1.00 94.94 98 TYR A C 1
ATOM 772 O O . TYR A 1 98 ? 21.164 1.190 -36.068 1.00 94.94 98 TYR A O 1
ATOM 780 N N . ALA A 1 99 ? 21.163 1.214 -33.826 1.00 90.12 99 ALA A N 1
ATOM 781 C CA . ALA A 1 99 ? 22.621 1.260 -33.710 1.00 90.12 99 ALA A CA 1
ATOM 782 C C . ALA A 1 99 ? 23.284 0.031 -34.359 1.00 90.12 99 ALA A C 1
ATOM 784 O O . ALA A 1 99 ? 24.305 0.149 -35.037 1.00 90.12 99 ALA A O 1
ATOM 785 N N . ARG A 1 100 ? 22.676 -1.155 -34.207 1.00 89.06 100 ARG A N 1
ATOM 786 C CA . ARG A 1 100 ? 23.168 -2.385 -34.836 1.00 89.06 100 ARG A CA 1
ATOM 787 C C . ARG A 1 100 ? 23.045 -2.355 -36.359 1.00 89.06 100 ARG A C 1
ATOM 789 O O . ARG A 1 100 ? 23.944 -2.856 -37.030 1.00 89.06 100 ARG A O 1
ATOM 796 N N . ASP A 1 101 ? 21.968 -1.788 -36.898 1.00 94.31 101 ASP A N 1
ATOM 797 C CA . ASP A 1 101 ? 21.791 -1.619 -38.345 1.00 94.31 101 ASP A CA 1
ATOM 798 C C . ASP A 1 101 ? 22.868 -0.696 -38.935 1.00 94.31 101 ASP A C 1
ATOM 800 O O . ASP A 1 101 ? 23.527 -1.048 -39.916 1.00 94.31 101 ASP A O 1
ATOM 804 N N . GLU A 1 102 ? 23.149 0.433 -38.276 1.00 91.06 102 GLU A N 1
ATOM 805 C CA . GLU A 1 102 ? 24.237 1.328 -38.682 1.00 91.06 102 GLU A CA 1
ATOM 806 C C . GLU A 1 102 ? 25.605 0.633 -38.667 1.00 91.06 102 GLU A C 1
ATOM 808 O O . GLU A 1 102 ? 26.396 0.806 -39.601 1.00 91.06 102 GLU A O 1
ATOM 813 N N . ASP A 1 103 ? 25.883 -0.185 -37.649 1.00 89.62 103 ASP A N 1
ATOM 814 C CA . ASP A 1 103 ? 27.107 -0.985 -37.581 1.00 89.62 103 ASP A CA 1
ATOM 815 C C . ASP A 1 103 ? 27.197 -1.986 -38.750 1.00 89.62 103 ASP A C 1
ATOM 817 O O . ASP A 1 103 ? 28.260 -2.126 -39.360 1.00 89.62 103 ASP A O 1
ATOM 821 N N . ILE A 1 104 ? 26.095 -2.652 -39.118 1.00 89.81 104 ILE A N 1
ATOM 822 C CA . ILE A 1 104 ? 26.051 -3.577 -40.266 1.00 89.81 104 ILE A CA 1
ATOM 823 C C . ILE A 1 104 ? 26.328 -2.825 -41.572 1.00 89.81 104 ILE A C 1
ATOM 825 O O . ILE A 1 104 ? 27.136 -3.279 -42.389 1.00 89.81 104 ILE A O 1
ATOM 829 N N . LEU A 1 105 ? 25.718 -1.653 -41.762 1.00 93.12 105 LEU A N 1
ATOM 830 C CA . LEU A 1 105 ? 25.959 -0.812 -42.936 1.00 93.12 105 LEU A CA 1
ATOM 831 C C . LEU A 1 105 ? 27.407 -0.309 -43.007 1.00 93.12 105 LEU A C 1
ATOM 833 O O . LEU A 1 105 ? 27.941 -0.140 -44.105 1.00 93.12 105 LEU A O 1
ATOM 837 N N . GLN A 1 106 ? 28.063 -0.070 -41.869 1.00 90.31 106 GLN A N 1
ATOM 838 C CA . GLN A 1 106 ? 29.492 0.258 -41.826 1.00 90.31 106 GLN A CA 1
ATOM 839 C C . GLN A 1 106 ? 30.357 -0.952 -42.189 1.00 90.31 106 GLN A C 1
ATOM 841 O O . GLN A 1 106 ? 31.248 -0.825 -43.029 1.00 90.31 106 GLN A O 1
ATOM 846 N N . ALA A 1 107 ? 30.064 -2.127 -41.629 1.00 88.94 107 ALA A N 1
ATOM 847 C CA . ALA A 1 107 ? 30.777 -3.365 -41.935 1.00 88.94 107 ALA A CA 1
ATOM 848 C C . ALA A 1 107 ? 30.670 -3.748 -43.422 1.00 88.94 107 ALA A C 1
ATOM 850 O O . ALA A 1 107 ? 31.645 -4.209 -44.015 1.00 88.94 107 ALA A O 1
ATOM 851 N N . ALA A 1 108 ? 29.514 -3.504 -44.046 1.00 90.62 108 ALA A N 1
ATOM 852 C CA . ALA A 1 108 ? 29.280 -3.762 -45.467 1.00 90.62 108 ALA A CA 1
ATOM 853 C C . ALA A 1 108 ? 30.134 -2.885 -46.404 1.00 90.62 108 ALA A C 1
ATOM 855 O O . ALA A 1 108 ? 30.346 -3.250 -47.559 1.00 90.62 108 ALA A O 1
ATOM 856 N N . LYS A 1 109 ? 30.635 -1.737 -45.927 1.00 91.12 109 LYS A N 1
ATOM 857 C CA . LYS A 1 109 ? 31.534 -0.852 -46.690 1.00 91.12 109 LYS A CA 1
ATOM 858 C C . LYS A 1 109 ? 33.004 -1.262 -46.588 1.00 91.12 109 LYS A C 1
ATOM 860 O O . LYS A 1 109 ? 33.828 -0.721 -47.323 1.00 91.12 109 LYS A O 1
ATOM 865 N N . LEU A 1 110 ? 33.351 -2.167 -45.671 1.00 90.25 110 LEU A N 1
ATOM 866 C CA . LEU A 1 110 ? 34.722 -2.640 -45.508 1.00 90.25 110 LEU A CA 1
ATOM 867 C C . LEU A 1 110 ? 35.096 -3.589 -46.647 1.00 90.25 110 LEU A C 1
ATOM 869 O O . LEU A 1 110 ? 34.308 -4.439 -47.062 1.00 90.25 110 LEU A O 1
ATOM 873 N N . THR A 1 111 ? 36.333 -3.477 -47.126 1.00 89.94 111 THR A N 1
ATOM 874 C CA . THR A 1 111 ? 36.901 -4.467 -48.044 1.00 89.94 111 THR A CA 1
ATOM 875 C C . THR A 1 111 ? 36.928 -5.834 -47.352 1.00 89.94 111 THR A C 1
ATOM 877 O O . THR A 1 111 ? 37.398 -5.894 -46.213 1.00 89.94 111 THR A O 1
ATOM 880 N N . PRO A 1 112 ? 36.493 -6.928 -48.010 1.00 85.94 112 PRO A N 1
ATOM 881 C CA . PRO A 1 112 ? 36.489 -8.261 -47.413 1.00 85.94 112 PRO A CA 1
ATOM 882 C C . PRO A 1 112 ? 37.897 -8.713 -46.996 1.00 85.94 112 PRO A C 1
ATOM 884 O O . PRO A 1 112 ? 38.684 -9.192 -47.810 1.00 85.94 112 PRO 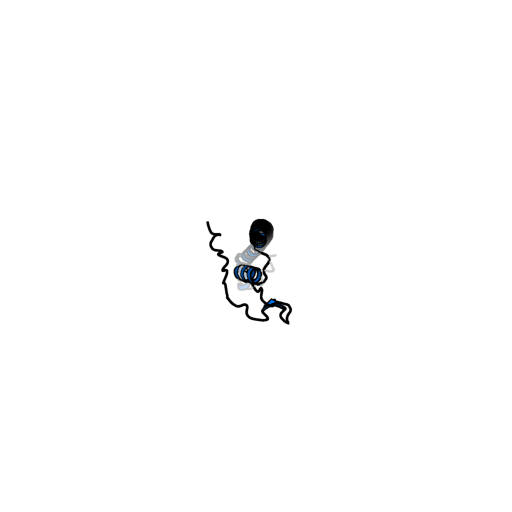A O 1
ATOM 887 N N . ASN A 1 113 ? 38.226 -8.525 -45.718 1.00 92.12 113 ASN A N 1
ATOM 888 C CA . ASN A 1 113 ? 39.499 -8.888 -45.107 1.00 92.12 113 ASN A CA 1
ATOM 889 C C . ASN A 1 113 ? 39.250 -9.245 -43.638 1.00 92.12 113 ASN A C 1
ATOM 891 O O . ASN A 1 113 ? 38.685 -8.451 -42.885 1.00 92.12 113 ASN A O 1
ATOM 895 N N . GLN A 1 114 ? 39.697 -10.435 -43.240 1.00 89.75 114 GLN A N 1
ATOM 896 C CA . GLN A 1 114 ? 39.542 -10.963 -41.888 1.00 89.75 114 GLN A CA 1
ATOM 897 C C . GLN A 1 114 ? 40.083 -10.011 -40.812 1.00 89.75 114 GLN A C 1
ATOM 899 O O . GLN A 1 114 ? 39.378 -9.718 -39.852 1.00 89.75 114 GLN A O 1
ATOM 904 N N . GLU A 1 115 ? 41.288 -9.469 -40.993 1.00 91.81 115 GLU A N 1
ATOM 905 C CA . GLU A 1 115 ? 41.936 -8.617 -39.990 1.00 91.81 115 GLU A CA 1
ATOM 906 C C . GLU A 1 115 ? 41.178 -7.291 -39.792 1.00 91.81 115 GLU A C 1
ATOM 908 O O . GLU A 1 115 ? 41.102 -6.759 -38.684 1.00 91.81 115 GLU A O 1
ATOM 913 N N . LEU A 1 116 ? 40.561 -6.765 -40.859 1.00 88.75 116 LEU A N 1
ATOM 914 C CA . LEU A 1 116 ? 39.722 -5.566 -40.777 1.00 88.75 116 LEU A CA 1
ATOM 915 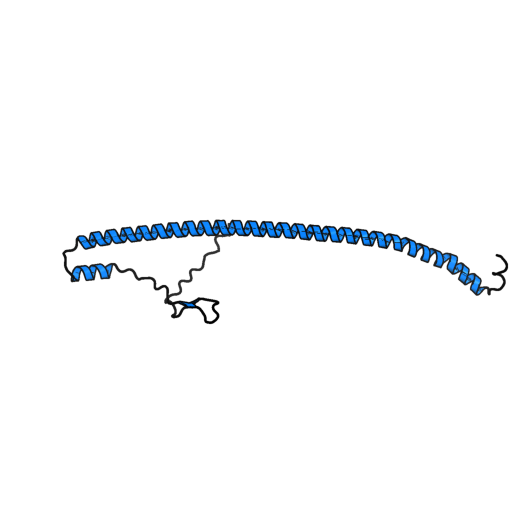C C . LEU A 1 116 ? 38.409 -5.843 -40.035 1.00 88.75 116 LEU A C 1
ATOM 917 O O . LEU A 1 116 ? 37.987 -5.014 -39.229 1.00 88.75 116 LEU A O 1
ATOM 921 N N . TYR A 1 117 ? 37.786 -7.003 -40.259 1.00 87.94 117 TYR A N 1
ATOM 922 C CA . TYR A 1 117 ? 36.571 -7.391 -39.541 1.00 87.94 117 TYR A CA 1
ATOM 923 C C . TYR A 1 117 ? 36.831 -7.691 -38.062 1.00 87.94 117 TYR A C 1
ATOM 925 O O . TYR A 1 117 ? 36.054 -7.257 -37.215 1.00 87.94 117 TYR A O 1
ATOM 933 N N . GLU A 1 118 ? 37.933 -8.365 -37.729 1.00 88.94 118 GLU A N 1
ATOM 934 C CA . GLU A 1 118 ? 38.314 -8.637 -36.337 1.00 88.94 118 GLU A CA 1
ATOM 935 C C . GLU A 1 118 ? 38.504 -7.336 -35.547 1.00 88.94 118 GLU A C 1
ATOM 937 O O . GLU A 1 118 ? 37.950 -7.179 -34.458 1.00 88.94 118 GLU A O 1
ATOM 942 N N . ARG A 1 119 ? 39.205 -6.355 -36.132 1.00 88.12 119 ARG A N 1
ATOM 943 C CA . ARG A 1 119 ? 39.372 -5.022 -35.531 1.00 88.12 119 ARG A CA 1
ATOM 944 C C . ARG A 1 119 ? 38.045 -4.272 -35.398 1.00 88.12 119 ARG A C 1
ATOM 946 O O . ARG A 1 119 ? 37.831 -3.596 -34.395 1.00 88.12 119 ARG A O 1
ATOM 953 N N . PHE A 1 120 ? 37.157 -4.392 -36.386 1.00 88.25 120 PHE A N 1
ATOM 954 C CA . PHE A 1 120 ? 35.835 -3.765 -36.358 1.00 88.25 120 PHE A CA 1
ATOM 955 C C . PHE A 1 120 ? 34.958 -4.316 -35.222 1.00 88.25 120 PHE A C 1
ATOM 957 O O . PHE A 1 120 ? 34.371 -3.539 -34.472 1.00 88.25 120 PHE A O 1
ATOM 964 N N . ILE A 1 121 ? 34.911 -5.642 -35.049 1.00 87.06 121 ILE A N 1
ATOM 965 C CA . ILE A 1 121 ? 34.137 -6.287 -33.977 1.00 87.06 121 ILE A CA 1
ATOM 966 C C . ILE A 1 121 ? 34.725 -5.970 -32.599 1.00 87.06 121 ILE A C 1
ATOM 968 O O . ILE A 1 121 ? 33.972 -5.641 -31.682 1.00 87.06 121 ILE A O 1
ATOM 972 N N . ALA A 1 122 ? 36.054 -5.998 -32.459 1.00 85.56 122 ALA A N 1
ATOM 973 C CA . ALA A 1 122 ? 36.726 -5.694 -31.195 1.00 85.56 122 ALA A CA 1
ATOM 974 C C . ALA A 1 122 ? 36.442 -4.268 -30.684 1.00 85.56 122 ALA A C 1
ATOM 976 O O . ALA A 1 122 ? 36.425 -4.038 -29.479 1.00 85.56 122 ALA A O 1
ATOM 977 N N . ALA A 1 123 ? 36.188 -3.311 -31.582 1.00 82.94 123 ALA A N 1
ATOM 978 C CA . ALA A 1 123 ? 35.863 -1.930 -31.222 1.00 82.94 123 ALA A CA 1
ATOM 979 C C . ALA A 1 123 ? 34.375 -1.698 -30.880 1.00 82.94 123 ALA A C 1
ATOM 981 O O . ALA A 1 123 ? 34.024 -0.613 -30.421 1.00 82.94 123 ALA A O 1
ATOM 982 N N . ARG A 1 124 ? 33.493 -2.678 -31.131 1.00 77.25 124 ARG A N 1
ATOM 983 C CA . ARG A 1 124 ? 32.022 -2.533 -31.072 1.00 77.25 124 ARG A CA 1
ATOM 984 C C . ARG A 1 124 ? 31.341 -3.491 -30.082 1.00 77.25 124 ARG A C 1
ATOM 986 O O . ARG A 1 124 ? 30.113 -3.579 -30.059 1.00 77.25 124 ARG A O 1
ATOM 993 N N . SER A 1 125 ? 32.105 -4.223 -29.271 1.00 70.38 125 SER A N 1
ATOM 994 C CA . SER A 1 125 ? 31.559 -5.046 -28.188 1.00 70.38 125 SER A CA 1
ATOM 995 C C . SER A 1 125 ? 31.324 -4.199 -26.937 1.00 70.38 125 SER A C 1
ATOM 997 O O . SER A 1 125 ? 32.277 -3.742 -26.307 1.00 70.38 125 SER A O 1
ATOM 999 N N . GLU A 1 126 ? 30.061 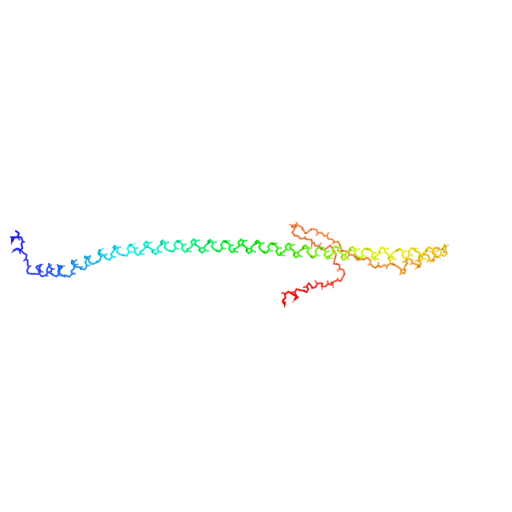-4.004 -26.568 1.00 64.88 126 GLU A N 1
ATOM 1000 C CA . GLU A 1 126 ? 29.693 -3.473 -25.255 1.00 64.88 126 GLU A CA 1
ATOM 1001 C C . GLU A 1 126 ? 29.812 -4.588 -24.201 1.00 64.88 126 GLU A C 1
ATOM 1003 O O . GLU A 1 126 ? 29.601 -5.765 -24.511 1.00 64.88 126 GLU A O 1
ATOM 1008 N N . SER A 1 127 ? 30.183 -4.246 -22.963 1.00 59.06 127 SER A N 1
ATOM 1009 C CA . SER A 1 127 ? 30.287 -5.237 -21.886 1.00 59.06 127 SER A CA 1
ATOM 1010 C C . SER A 1 127 ? 28.900 -5.788 -21.574 1.00 59.06 127 SER A C 1
ATOM 1012 O O . SER A 1 127 ? 28.038 -5.059 -21.089 1.00 59.06 127 SER A O 1
ATOM 1014 N N . ALA A 1 128 ? 28.682 -7.078 -21.829 1.00 62.25 128 ALA A N 1
ATOM 1015 C CA . ALA A 1 128 ? 27.475 -7.753 -21.377 1.00 62.25 128 ALA A CA 1
ATOM 1016 C C . ALA A 1 128 ? 27.389 -7.647 -19.847 1.00 62.25 128 ALA A C 1
ATOM 1018 O O . ALA A 1 128 ? 28.351 -7.963 -19.143 1.00 62.25 128 ALA A O 1
ATOM 1019 N N . ILE A 1 129 ? 26.248 -7.182 -19.338 1.00 61.81 129 ILE A N 1
ATOM 1020 C CA . ILE A 1 129 ? 25.965 -7.206 -17.903 1.00 61.81 129 ILE A CA 1
ATOM 1021 C C . ILE A 1 129 ? 25.837 -8.680 -17.509 1.00 61.81 129 ILE A C 1
ATOM 1023 O O . ILE A 1 129 ? 24.937 -9.362 -17.996 1.00 61.81 129 ILE A O 1
ATOM 1027 N N . ASP A 1 130 ? 26.746 -9.178 -16.667 1.00 69.12 130 ASP A N 1
ATOM 1028 C CA . ASP A 1 130 ? 26.632 -10.511 -16.071 1.00 69.12 130 ASP A CA 1
ATOM 1029 C C . ASP A 1 130 ? 25.555 -10.450 -14.976 1.00 69.12 130 ASP A C 1
ATOM 1031 O O . ASP A 1 130 ? 25.778 -9.808 -13.946 1.00 69.12 130 ASP A O 1
ATOM 1035 N N . PRO A 1 131 ? 24.380 -11.083 -15.164 1.00 66.88 131 PRO A N 1
ATOM 1036 C CA . PRO A 1 131 ? 23.318 -11.064 -14.160 1.00 66.88 131 PRO A CA 1
ATOM 1037 C C . PRO A 1 131 ? 23.686 -11.849 -12.888 1.00 66.88 131 PRO A C 1
ATOM 1039 O O . PRO A 1 131 ? 22.910 -11.864 -11.928 1.00 66.88 131 PRO A O 1
ATOM 1042 N N . GLY A 1 132 ? 24.848 -12.511 -12.862 1.00 73.75 132 GLY A N 1
ATOM 1043 C CA . GLY A 1 132 ? 25.276 -13.384 -11.785 1.00 73.75 132 GLY A CA 1
ATOM 1044 C C . GLY A 1 132 ? 24.543 -14.725 -11.823 1.00 73.75 132 GLY A C 1
ATOM 1045 O O . GLY A 1 132 ? 23.466 -14.886 -12.400 1.00 73.75 132 GLY A O 1
ATOM 1046 N N . ARG A 1 133 ? 25.135 -15.742 -11.193 1.00 81.31 133 ARG A N 1
ATOM 1047 C CA . ARG A 1 133 ? 24.487 -17.051 -11.024 1.00 81.31 133 ARG A CA 1
ATOM 1048 C C . ARG A 1 133 ? 23.711 -17.061 -9.717 1.00 81.31 133 ARG A C 1
ATOM 1050 O O . ARG A 1 133 ? 24.291 -16.782 -8.674 1.00 81.31 133 ARG A O 1
ATOM 1057 N N . TRP A 1 134 ? 22.437 -17.438 -9.766 1.00 82.94 134 TRP A N 1
ATOM 1058 C CA . TRP A 1 134 ? 21.544 -17.482 -8.605 1.00 82.94 134 TRP A CA 1
ATOM 1059 C C . TRP A 1 134 ? 21.122 -18.920 -8.295 1.00 82.94 134 TRP A C 1
ATOM 1061 O O . TRP A 1 134 ? 20.860 -19.710 -9.201 1.00 82.94 134 TRP A O 1
ATOM 1071 N N . ARG A 1 135 ? 21.057 -19.263 -7.006 1.00 86.00 135 ARG A N 1
ATOM 1072 C CA . ARG A 1 135 ? 20.588 -20.554 -6.488 1.00 86.00 135 ARG A CA 1
ATOM 1073 C C . ARG A 1 135 ? 19.497 -20.306 -5.458 1.00 86.00 135 ARG A C 1
ATOM 1075 O O . ARG A 1 135 ? 19.631 -19.422 -4.620 1.00 86.00 135 ARG A O 1
ATOM 1082 N N . LEU A 1 136 ? 18.447 -21.118 -5.484 1.00 84.69 136 LEU A N 1
ATOM 1083 C CA . LEU A 1 136 ? 17.443 -21.118 -4.427 1.00 84.69 136 LEU A CA 1
ATOM 1084 C C . LEU A 1 136 ? 18.067 -21.638 -3.119 1.00 84.69 136 LEU A C 1
ATOM 1086 O O . LEU A 1 136 ? 18.715 -22.688 -3.119 1.00 84.69 136 LEU A O 1
ATOM 1090 N N . ALA A 1 137 ? 17.903 -20.897 -2.024 1.00 84.25 137 ALA A N 1
ATOM 1091 C CA . ALA A 1 137 ? 18.334 -21.313 -0.695 1.00 84.25 137 ALA A CA 1
ATOM 1092 C C . ALA A 1 137 ? 17.717 -22.670 -0.319 1.00 84.25 137 ALA A C 1
ATOM 1094 O O . ALA A 1 137 ? 16.648 -23.040 -0.804 1.00 84.25 137 ALA A O 1
ATOM 1095 N N . GLU A 1 138 ? 18.399 -23.432 0.537 1.00 79.69 138 GLU A N 1
ATOM 1096 C CA . GLU A 1 138 ? 17.983 -24.798 0.902 1.00 79.69 138 GLU A CA 1
ATOM 1097 C C . GLU A 1 138 ? 16.634 -24.857 1.628 1.00 79.69 138 GLU A C 1
ATOM 1099 O O . GLU A 1 138 ? 15.970 -25.888 1.613 1.00 79.69 138 GLU A O 1
ATOM 1104 N N . ASP A 1 139 ? 16.209 -23.742 2.215 1.00 81.69 139 ASP A N 1
ATOM 1105 C CA . ASP A 1 139 ? 14.907 -23.562 2.854 1.00 81.69 139 ASP A CA 1
ATOM 1106 C C . ASP A 1 139 ? 13.788 -23.167 1.867 1.00 81.69 139 ASP A C 1
ATOM 1108 O O . ASP A 1 139 ? 12.627 -23.065 2.261 1.00 81.69 139 ASP A O 1
ATOM 1112 N N . GLY A 1 140 ? 14.122 -22.926 0.594 1.00 81.69 140 GLY A N 1
ATOM 1113 C CA . GLY A 1 140 ? 13.202 -22.462 -0.444 1.00 81.69 140 GLY A CA 1
ATOM 1114 C C . GLY A 1 140 ? 12.718 -21.017 -0.282 1.00 81.69 140 GLY A C 1
ATOM 1115 O O . GLY A 1 140 ? 11.842 -20.598 -1.036 1.00 81.69 140 GLY A O 1
ATOM 1116 N N . SER A 1 141 ? 13.249 -20.254 0.679 1.00 83.50 141 SER A N 1
ATOM 1117 C CA . SER A 1 141 ? 12.697 -18.947 1.061 1.00 83.50 141 SER A CA 1
ATOM 1118 C C . SER A 1 141 ? 13.223 -17.784 0.216 1.00 83.50 141 SER A C 1
ATOM 1120 O O . SER A 1 141 ? 12.532 -16.779 0.049 1.00 83.50 141 SER A O 1
ATOM 1122 N N . GLN A 1 142 ? 14.436 -17.910 -0.331 1.00 82.75 14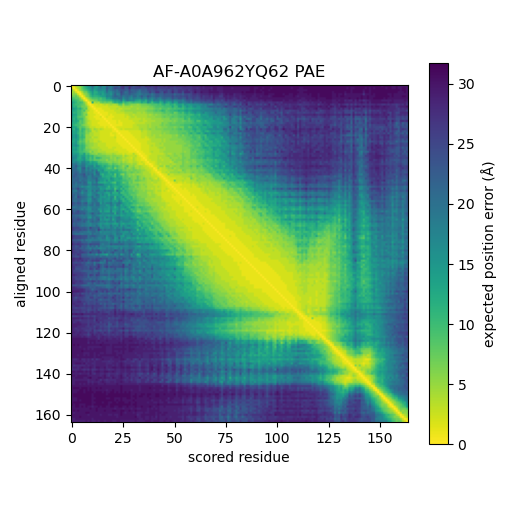2 GLN A N 1
ATOM 1123 C CA . GLN A 1 142 ? 15.120 -16.812 -1.017 1.00 82.75 142 GLN A CA 1
ATOM 1124 C C . GLN A 1 142 ? 16.104 -17.287 -2.090 1.00 82.75 142 GLN A C 1
ATOM 1126 O O . GLN A 1 142 ? 16.652 -18.387 -2.023 1.00 82.75 142 GLN A O 1
ATOM 1131 N N . TRP A 1 143 ? 16.359 -16.431 -3.080 1.00 83.62 143 TRP A N 1
ATOM 1132 C CA . TRP A 1 143 ? 17.411 -16.628 -4.077 1.00 83.62 143 TRP A CA 1
ATOM 1133 C C . TRP A 1 143 ? 18.726 -16.036 -3.569 1.00 83.62 143 TRP A C 1
ATOM 1135 O O . TRP A 1 143 ? 1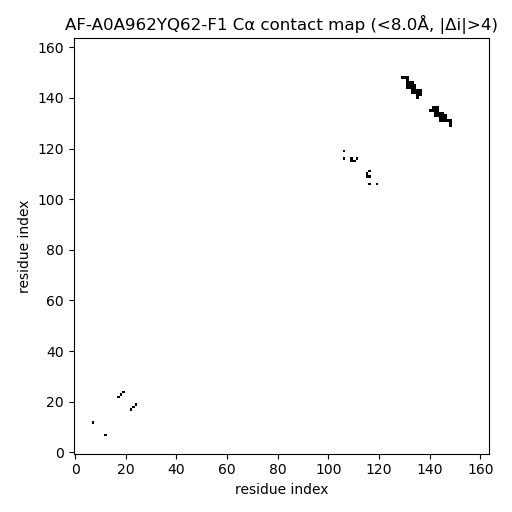8.777 -14.873 -3.179 1.00 83.62 143 TRP A O 1
ATOM 1145 N N . VAL A 1 144 ? 19.795 -16.828 -3.592 1.00 85.50 144 VAL A N 1
ATOM 1146 C CA . VAL A 1 144 ? 21.130 -16.446 -3.119 1.00 85.50 144 VAL A CA 1
ATOM 1147 C C . VAL A 1 144 ? 22.109 -16.503 -4.287 1.00 85.50 144 VAL A C 1
ATOM 1149 O O . VAL A 1 144 ? 22.110 -17.461 -5.067 1.00 85.50 144 VAL A O 1
ATOM 1152 N N . ALA A 1 145 ? 22.952 -15.481 -4.420 1.00 82.50 145 ALA A N 1
ATOM 1153 C CA . ALA A 1 145 ? 24.000 -15.457 -5.432 1.00 82.50 145 ALA A CA 1
ATOM 1154 C C . ALA A 1 145 ? 25.031 -16.575 -5.166 1.00 82.50 145 ALA A C 1
ATOM 1156 O O . ALA A 1 145 ? 25.540 -16.733 -4.059 1.00 82.50 145 ALA A O 1
ATOM 1157 N N . VAL A 1 146 ? 25.337 -17.364 -6.196 1.00 76.50 146 VAL A N 1
ATOM 1158 C CA . VAL A 1 146 ? 26.327 -18.460 -6.183 1.00 76.50 146 VAL A CA 1
ATOM 1159 C C . VAL A 1 146 ? 27.754 -17.912 -6.292 1.00 76.50 146 VAL A C 1
ATOM 1161 O O . VAL A 1 146 ? 28.723 -18.581 -5.941 1.00 76.50 146 VAL A O 1
ATOM 1164 N N . THR A 1 147 ? 27.909 -16.688 -6.790 1.00 59.34 147 THR A N 1
ATOM 1165 C CA . THR A 1 147 ? 29.175 -15.949 -6.840 1.00 59.34 147 THR A CA 1
ATOM 1166 C C . THR A 1 147 ? 28.838 -14.471 -6.681 1.00 59.34 147 THR A C 1
ATOM 1168 O O . THR A 1 147 ? 27.873 -14.019 -7.297 1.00 59.34 147 THR A O 1
ATOM 1171 N N . GLU A 1 148 ? 29.576 -13.739 -5.842 1.00 56.12 148 GLU A N 1
ATOM 1172 C CA . GLU A 1 148 ? 29.373 -12.296 -5.674 1.00 56.12 148 GLU A CA 1
ATOM 1173 C C . GLU A 1 148 ? 29.477 -11.611 -7.040 1.00 56.12 148 GLU A C 1
ATOM 1175 O O . GLU A 1 148 ? 30.534 -11.624 -7.675 1.00 56.12 148 GLU A O 1
ATOM 1180 N N . ALA A 1 149 ? 28.362 -11.050 -7.512 1.00 51.53 149 ALA A N 1
ATOM 1181 C CA . ALA A 1 149 ? 28.364 -10.174 -8.669 1.00 51.53 149 ALA A CA 1
ATOM 1182 C C . ALA A 1 149 ? 29.313 -9.009 -8.365 1.00 51.53 149 ALA A C 1
ATOM 1184 O O . ALA A 1 149 ? 29.179 -8.330 -7.343 1.00 51.53 149 ALA A O 1
ATOM 1185 N N . SER A 1 150 ? 30.315 -8.813 -9.221 1.00 48.28 150 SER A N 1
ATOM 1186 C CA . SER A 1 150 ? 31.220 -7.681 -9.083 1.00 48.28 150 SER A CA 1
ATOM 1187 C C . SER A 1 150 ? 30.425 -6.385 -9.261 1.00 48.28 150 SER A C 1
ATOM 1189 O O . SER A 1 150 ? 29.706 -6.226 -10.242 1.00 48.28 150 SER A O 1
ATOM 1191 N N . ALA A 1 151 ? 30.615 -5.483 -8.298 1.00 43.22 151 ALA A N 1
ATOM 1192 C CA . ALA A 1 151 ? 30.083 -4.127 -8.183 1.00 43.22 151 ALA A CA 1
ATOM 1193 C C . ALA A 1 151 ? 28.621 -3.990 -7.714 1.00 43.22 151 ALA A C 1
ATOM 1195 O O . ALA A 1 151 ? 27.666 -3.951 -8.484 1.00 43.22 151 ALA A O 1
ATOM 1196 N N . LYS A 1 152 ? 28.497 -3.747 -6.403 1.00 47.59 152 LYS A N 1
ATOM 1197 C CA . LYS A 1 152 ? 27.427 -2.940 -5.813 1.00 47.59 152 LYS A CA 1
ATOM 1198 C C . LYS A 1 152 ? 27.261 -1.639 -6.606 1.00 47.59 152 LYS A C 1
ATOM 1200 O O . LYS A 1 152 ? 28.072 -0.724 -6.472 1.00 47.59 152 LYS A O 1
ATOM 1205 N N . GLN A 1 153 ? 26.191 -1.533 -7.377 1.00 45.38 153 GLN A N 1
ATOM 1206 C CA . GLN A 1 153 ? 25.512 -0.260 -7.551 1.00 45.38 153 GLN A CA 1
ATOM 1207 C C . GLN A 1 153 ? 24.282 -0.336 -6.661 1.00 45.38 153 GLN A C 1
ATOM 1209 O O . GLN A 1 153 ? 23.293 -0.981 -6.999 1.00 45.38 153 GLN A O 1
ATOM 1214 N N . ASP A 1 154 ? 24.396 0.271 -5.480 1.00 41.03 154 ASP A N 1
ATOM 1215 C CA . ASP A 1 154 ? 23.255 0.561 -4.626 1.00 41.03 154 ASP A CA 1
ATOM 1216 C C . ASP A 1 154 ? 22.330 1.495 -5.417 1.00 41.03 154 ASP A C 1
ATOM 1218 O O . ASP A 1 154 ? 22.457 2.719 -5.376 1.00 41.03 154 ASP A O 1
ATOM 1222 N N . VAL A 1 155 ? 21.409 0.919 -6.190 1.00 47.38 155 VAL A N 1
ATOM 1223 C CA . VAL A 1 155 ? 20.219 1.635 -6.640 1.00 47.38 155 VAL A CA 1
ATOM 1224 C C . VAL A 1 155 ? 19.364 1.783 -5.393 1.00 47.38 155 VAL A C 1
ATOM 1226 O O . VAL A 1 155 ? 18.514 0.949 -5.095 1.00 47.38 155 VAL A O 1
ATOM 1229 N N . VAL A 1 156 ? 19.655 2.819 -4.610 1.00 43.88 156 VAL A N 1
ATOM 1230 C CA . VAL A 1 156 ? 18.726 3.320 -3.604 1.00 43.88 156 VAL A CA 1
ATOM 1231 C C . VAL A 1 156 ? 17.495 3.772 -4.390 1.00 43.88 156 VAL A C 1
ATOM 1233 O O . VAL A 1 156 ? 17.622 4.700 -5.192 1.00 43.88 156 VAL A O 1
ATOM 1236 N N . PRO A 1 157 ? 16.319 3.136 -4.238 1.00 43.22 157 PRO A N 1
ATOM 1237 C CA . PRO A 1 157 ? 15.105 3.735 -4.754 1.00 43.22 157 PRO A CA 1
ATOM 1238 C C . PRO A 1 157 ? 14.918 5.037 -3.977 1.00 43.22 157 PRO A C 1
ATOM 1240 O O . PRO A 1 157 ? 14.689 5.021 -2.766 1.00 43.22 157 PRO A O 1
ATOM 1243 N N . ASP A 1 158 ? 15.100 6.167 -4.653 1.00 44.59 158 ASP A N 1
ATOM 1244 C CA . ASP A 1 158 ? 14.810 7.475 -4.088 1.00 44.59 158 ASP A CA 1
ATOM 1245 C C . ASP A 1 158 ? 13.296 7.589 -3.862 1.00 44.59 158 ASP A C 1
ATOM 1247 O O . ASP A 1 158 ? 12.523 7.987 -4.729 1.00 44.59 158 ASP A O 1
ATOM 1251 N N . ILE A 1 159 ? 12.865 7.166 -2.676 1.00 53.72 159 ILE A N 1
ATOM 1252 C CA . ILE A 1 159 ? 11.490 7.267 -2.183 1.00 53.72 159 ILE A CA 1
ATOM 1253 C C . ILE A 1 159 ? 11.182 8.657 -1.601 1.00 53.72 159 ILE A C 1
ATOM 1255 O O . ILE A 1 159 ? 10.114 8.849 -1.019 1.00 53.72 159 ILE A O 1
ATOM 1259 N N . SER A 1 160 ? 12.083 9.641 -1.732 1.00 48.53 160 SER A N 1
ATOM 1260 C CA . SER A 1 160 ? 11.882 10.976 -1.152 1.00 48.53 160 SER A CA 1
ATOM 1261 C C . SER A 1 160 ? 10.956 11.888 -1.972 1.00 48.53 160 SER A C 1
ATOM 1263 O O . SER A 1 160 ? 10.439 12.860 -1.430 1.00 48.53 160 SER A O 1
ATOM 1265 N N . SER A 1 161 ? 10.636 11.527 -3.220 1.00 46.12 161 SER A N 1
ATOM 1266 C CA . SER A 1 161 ? 9.751 12.310 -4.103 1.00 46.12 161 SER A CA 1
ATOM 1267 C C . SER A 1 161 ? 8.250 12.224 -3.767 1.00 46.12 161 SER A C 1
ATOM 1269 O O . SER A 1 161 ? 7.457 12.903 -4.409 1.00 46.12 161 SER A O 1
ATOM 1271 N N . ASN A 1 162 ? 7.823 11.412 -2.791 1.00 52.25 162 ASN A N 1
ATOM 1272 C CA . ASN A 1 162 ? 6.395 11.210 -2.480 1.00 52.25 162 ASN A CA 1
ATOM 1273 C C . ASN A 1 162 ? 5.857 12.135 -1.364 1.00 52.25 162 ASN A C 1
ATOM 1275 O O . ASN A 1 162 ? 4.846 11.829 -0.728 1.00 52.25 162 ASN A O 1
ATOM 1279 N N . ARG A 1 163 ? 6.552 13.245 -1.085 1.00 46.62 163 ARG A N 1
ATOM 1280 C CA . ARG A 1 163 ? 6.108 14.314 -0.176 1.00 46.62 163 ARG A CA 1
ATOM 1281 C C . ARG A 1 163 ? 6.192 15.676 -0.868 1.00 46.62 163 ARG A C 1
ATOM 1283 O O . ARG A 1 163 ? 7.015 16.493 -0.474 1.00 46.62 163 ARG A O 1
ATOM 1290 N N . GLU A 1 164 ? 5.330 15.918 -1.845 1.00 41.31 164 GLU A N 1
ATOM 1291 C CA . GLU A 1 164 ? 4.834 17.264 -2.175 1.00 41.31 164 GLU A CA 1
ATOM 1292 C C . GLU A 1 164 ? 3.336 17.192 -2.472 1.00 41.31 164 GLU A C 1
ATOM 1294 O O . GLU A 1 164 ? 2.917 16.215 -3.136 1.00 41.31 164 GLU A O 1
#

Radius of gyration: 46.23 Å; Cα contacts (8 Å, |Δi|>4): 36; chains: 1; bounding box: 96×42×127 Å

pLDDT: mean 83.06, std 15.98, range [41.03, 97.38]

Foldseek 3Di:
DPPVPPPDDPVVVVVVVCCVVPVVVVVVVVVVVVVVVVVVVVVVVVVVVVVVVVVVVVVVVVVVVVVVVVVVVVVVVVVVVVVVVVVVVVVVVVVVVVVVVVLVVVVVPDDPDPVVVVVSVVVPDDDDQDPADWDQPPVNPDIDGPDPRPDDPPPPPPPVVPPD

Sequence (164 aa):
MKTLLSQFSLRTKLIGLFIIIKVAPLVALALLVWQEIQDLGQGIQDHTDQMVTEVRSTVGEMADEFSTTAKKALNERTREELERLTTDTARQVANFLYARDEDILQAAKLTPNQELYERFIAARSESAIDPGRWRLAEDGSQWVAVTEASAKQDVVPDISSNRE